Protein AF-A0A662PRH7-F1 (afdb_monomer_lite)

Foldseek 3Di:
DDDPVPDDDVQCVVCVVVVHHDDDVCPPPVNVVVVVPDDVCCQWDDDPNDIDGNNVVCVVCPVPDDPVVD

Sequence (70 aa):
MRIIWRTSFSSTTLGEAFGIEANQPCLDQEVLSFAEQLDSRFRIGFRDGKDTGKFILRVVFEETLPEEIV

Structure (mmCIF, N/CA/C/O backbone):
data_AF-A0A662PRH7-F1
#
_entry.id   AF-A0A662PRH7-F1
#
loop_
_atom_site.group_PDB
_atom_site.id
_atom_site.type_symbol
_atom_site.label_atom_id
_atom_site.label_alt_id
_atom_site.label_comp_id
_atom_site.label_asym_id
_atom_site.label_entity_id
_atom_site.label_seq_id
_atom_site.pdbx_PDB_ins_code
_atom_site.Cartn_x
_atom_site.Cartn_y
_atom_site.Cartn_z
_atom_site.occupa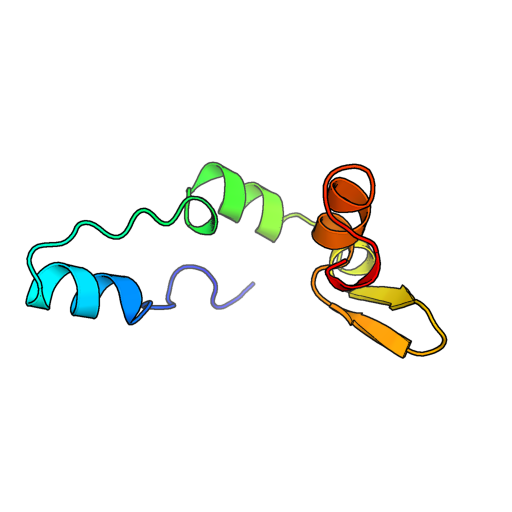ncy
_atom_site.B_iso_or_equiv
_atom_site.auth_seq_id
_atom_site.auth_comp_id
_atom_site.auth_asym_id
_atom_site.auth_atom_id
_atom_site.pdbx_PDB_model_num
ATOM 1 N N . MET A 1 1 ? 16.491 8.225 9.288 1.00 39.12 1 MET A N 1
ATOM 2 C CA . MET A 1 1 ? 15.368 7.315 9.598 1.00 39.12 1 MET A CA 1
ATOM 3 C C . MET A 1 1 ? 14.438 8.030 10.565 1.00 39.12 1 MET A C 1
ATOM 5 O O . MET A 1 1 ? 14.815 8.223 11.712 1.00 39.12 1 MET A O 1
ATOM 9 N N . ARG A 1 2 ? 13.325 8.601 10.092 1.00 48.62 2 ARG A N 1
ATOM 10 C CA . ARG A 1 2 ? 12.429 9.433 10.912 1.00 48.62 2 ARG A CA 1
ATOM 11 C C . ARG A 1 2 ? 10.997 9.326 10.364 1.00 48.62 2 ARG A C 1
ATOM 13 O O . ARG A 1 2 ? 10.789 9.638 9.201 1.00 48.62 2 ARG A O 1
ATOM 20 N N . ILE A 1 3 ? 10.056 8.986 11.255 1.00 52.34 3 ILE A N 1
ATOM 21 C CA . ILE A 1 3 ? 8.601 9.248 11.172 1.00 52.34 3 ILE A CA 1
ATOM 22 C C . ILE A 1 3 ? 7.751 8.245 10.353 1.00 52.34 3 ILE A C 1
ATOM 24 O O . ILE A 1 3 ? 6.988 8.663 9.496 1.00 52.34 3 ILE A O 1
ATOM 28 N N . ILE A 1 4 ? 7.804 6.936 10.626 1.00 54.22 4 ILE A N 1
ATOM 29 C CA . ILE A 1 4 ? 6.697 6.032 10.217 1.00 54.22 4 ILE A CA 1
ATOM 30 C C . ILE A 1 4 ? 5.878 5.616 11.447 1.00 54.22 4 ILE A C 1
ATOM 32 O O . ILE A 1 4 ? 4.661 5.774 11.481 1.00 54.22 4 ILE A O 1
ATOM 36 N N . TRP A 1 5 ? 6.572 5.261 12.529 1.00 50.97 5 TRP A N 1
ATOM 37 C CA . TRP A 1 5 ? 5.997 4.805 13.803 1.00 50.97 5 TRP A CA 1
ATOM 38 C C . TRP A 1 5 ? 5.220 5.848 14.615 1.00 50.97 5 TRP A C 1
ATOM 40 O O . TRP A 1 5 ? 4.580 5.499 15.599 1.00 50.97 5 TRP A O 1
ATOM 50 N N . ARG A 1 6 ? 5.310 7.140 14.271 1.00 57.09 6 ARG A N 1
ATOM 51 C CA . ARG A 1 6 ? 4.718 8.231 15.075 1.00 57.09 6 ARG A CA 1
ATOM 52 C C . ARG A 1 6 ? 3.486 8.868 14.435 1.00 57.09 6 ARG A C 1
ATOM 54 O O . ARG A 1 6 ? 3.057 9.935 14.868 1.00 57.09 6 ARG A O 1
ATOM 61 N N . THR A 1 7 ? 2.960 8.242 13.391 1.00 65.19 7 THR A N 1
ATOM 62 C CA . THR A 1 7 ? 1.814 8.738 12.631 1.00 65.19 7 THR A CA 1
ATOM 63 C C . THR A 1 7 ? 0.545 8.147 13.232 1.00 65.19 7 THR A C 1
ATOM 65 O O . THR A 1 7 ? 0.366 6.934 13.206 1.00 65.19 7 THR A O 1
ATOM 68 N N . SER A 1 8 ? -0.323 8.983 13.805 1.00 75.62 8 SER A N 1
ATOM 69 C CA . SER A 1 8 ? -1.676 8.564 14.173 1.00 75.62 8 SER A CA 1
ATOM 70 C C . SER A 1 8 ? -2.586 8.662 12.949 1.00 75.62 8 SER A C 1
ATOM 72 O O . SER A 1 8 ? -2.544 9.647 12.210 1.00 75.62 8 SER A O 1
ATOM 74 N N . PHE A 1 9 ? -3.409 7.638 12.727 1.00 85.62 9 PHE A N 1
ATOM 75 C CA . PHE A 1 9 ? -4.410 7.635 11.664 1.00 85.62 9 PHE A CA 1
ATOM 76 C C . PHE A 1 9 ? -5.779 7.970 12.248 1.00 85.62 9 PHE A C 1
ATOM 78 O O . PHE A 1 9 ? -6.217 7.365 13.226 1.00 85.62 9 PHE A O 1
ATOM 85 N N . SER A 1 10 ? -6.476 8.925 11.629 1.00 90.56 10 SER A N 1
ATOM 86 C CA . SER A 1 10 ? -7.819 9.333 12.058 1.00 90.56 10 SER A CA 1
ATOM 87 C C . SER A 1 10 ? -8.845 8.205 11.944 1.00 90.56 10 SER A C 1
ATOM 89 O O . SER A 1 10 ? -9.846 8.231 12.653 1.00 90.56 10 SER A O 1
ATOM 91 N N . SER A 1 11 ? -8.587 7.198 11.102 1.00 91.56 11 SER A N 1
ATOM 92 C CA . SER A 1 11 ? -9.412 5.994 10.975 1.00 91.56 11 SER A CA 1
ATOM 93 C C . SER A 1 11 ? -9.570 5.244 12.295 1.00 91.56 11 SER A C 1
ATOM 95 O O . SER A 1 11 ? -10.649 4.721 12.544 1.00 91.56 11 SER A O 1
ATOM 97 N N . THR A 1 12 ? -8.543 5.226 13.154 1.00 91.75 12 THR A N 1
ATOM 98 C CA . THR A 1 12 ? -8.627 4.583 14.474 1.00 91.75 12 THR A CA 1
ATOM 99 C C . THR A 1 12 ? -9.614 5.325 15.370 1.00 91.75 12 THR A C 1
ATOM 101 O O . THR A 1 12 ? -10.588 4.742 15.831 1.00 91.75 12 THR A O 1
ATOM 104 N N . THR A 1 13 ? -9.425 6.639 15.532 1.00 93.06 13 THR A N 1
ATOM 105 C CA . THR A 1 13 ? -10.300 7.481 16.363 1.00 93.06 13 THR A CA 1
ATOM 106 C C . THR A 1 13 ? -11.739 7.51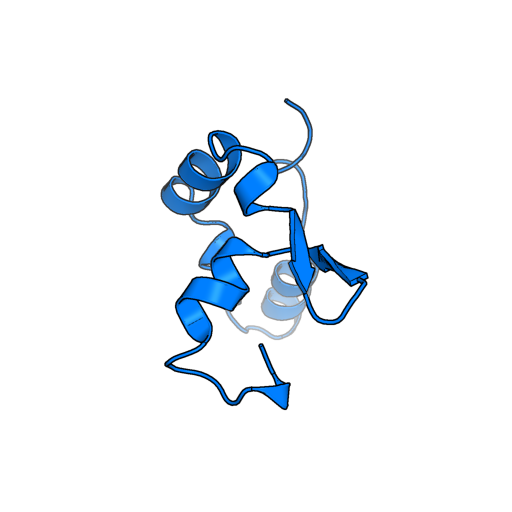1 15.848 1.00 93.06 13 THR A C 1
ATOM 108 O O . THR A 1 13 ? -12.682 7.479 16.632 1.00 93.06 13 THR A O 1
ATOM 111 N N . LEU A 1 14 ? -11.926 7.568 14.526 1.00 95.44 14 LEU A N 1
ATOM 112 C CA . LEU A 1 14 ? -13.254 7.526 13.918 1.00 95.44 14 LEU A CA 1
ATOM 113 C C . LEU A 1 14 ? -13.924 6.170 14.145 1.00 95.44 14 LEU A C 1
ATOM 115 O O . LEU A 1 14 ? -15.090 6.141 14.522 1.00 95.44 14 LEU A O 1
ATOM 119 N N . GLY A 1 15 ? -13.198 5.065 13.960 1.00 95.31 15 GLY A N 1
ATOM 120 C CA . GLY A 1 15 ? -13.712 3.725 14.233 1.00 95.31 15 GLY A CA 1
ATOM 121 C C . GLY A 1 15 ? -14.217 3.597 15.669 1.00 95.31 15 GLY A C 1
ATOM 122 O O . GLY A 1 15 ? -15.384 3.275 15.884 1.00 95.31 15 GLY A O 1
ATOM 123 N N . GLU A 1 16 ? -13.386 3.969 16.645 1.00 95.25 16 GLU A N 1
ATOM 124 C CA . GLU A 1 16 ? -13.744 3.966 18.068 1.00 95.25 16 GLU A CA 1
ATOM 125 C C . GLU A 1 16 ? -15.004 4.796 18.356 1.00 95.25 16 GLU A C 1
ATOM 127 O O . GLU A 1 16 ? -15.904 4.325 19.053 1.00 95.25 16 GLU A O 1
ATOM 132 N N . ALA A 1 17 ? -15.114 5.996 17.771 1.00 97.25 17 ALA A N 1
ATOM 133 C CA . ALA A 1 17 ? -16.267 6.879 17.956 1.00 97.25 17 ALA A CA 1
ATOM 134 C C . ALA A 1 17 ? -17.590 6.280 17.442 1.00 97.25 17 ALA A C 1
ATOM 136 O O . ALA A 1 17 ? -18.656 6.622 17.955 1.00 97.25 17 ALA A O 1
ATOM 137 N N . PHE A 1 18 ? -17.531 5.384 16.454 1.00 97.31 18 PHE A N 1
ATOM 138 C CA . PHE A 1 18 ? -18.696 4.691 15.898 1.00 97.31 18 PHE A CA 1
ATOM 139 C C . PHE A 1 18 ? -18.842 3.240 16.384 1.00 97.31 18 PHE A C 1
ATOM 141 O O . PHE A 1 18 ? -19.757 2.548 15.940 1.00 97.31 18 PHE A O 1
ATOM 148 N N . GLY A 1 19 ? -17.977 2.764 17.289 1.00 97.12 19 GLY A N 1
ATOM 149 C CA . GLY A 1 19 ? -17.972 1.367 17.736 1.00 97.12 19 GLY A CA 1
ATOM 150 C C . GLY A 1 19 ? -17.561 0.370 16.644 1.00 97.12 19 GLY A C 1
ATOM 151 O O . GLY A 1 19 ? -17.995 -0.780 16.667 1.00 97.12 19 GLY A O 1
ATOM 152 N N . ILE A 1 20 ? -16.756 0.811 15.673 1.00 97.44 20 ILE A N 1
ATOM 153 C CA . ILE A 1 20 ? -16.250 0.018 14.547 1.00 97.44 20 ILE A CA 1
ATOM 154 C C . ILE A 1 20 ? -14.745 -0.189 14.717 1.00 97.44 20 ILE A C 1
ATOM 156 O O . ILE A 1 20 ? -13.987 0.762 14.890 1.00 97.44 20 ILE A O 1
ATOM 160 N N . GLU A 1 21 ? -14.284 -1.429 14.597 1.00 94.94 21 GLU A N 1
ATOM 161 C CA . GLU A 1 21 ? -12.853 -1.721 14.578 1.00 94.94 21 GLU A CA 1
ATOM 162 C C . GLU A 1 21 ? -12.246 -1.407 13.199 1.00 94.94 21 GLU A C 1
ATOM 164 O O . GLU A 1 21 ? -12.676 -1.937 12.173 1.00 94.94 21 GLU A O 1
ATOM 169 N N . ALA A 1 22 ? -11.225 -0.547 13.167 1.00 93.31 22 ALA A N 1
ATOM 170 C CA . ALA A 1 22 ? -10.490 -0.215 11.951 1.00 93.31 22 ALA A CA 1
ATOM 171 C C . ALA A 1 22 ? -9.236 -1.094 11.821 1.00 93.31 22 ALA A C 1
ATOM 173 O O . ALA A 1 22 ? -8.200 -0.790 12.412 1.00 93.31 22 ALA A O 1
ATOM 174 N N . ASN A 1 23 ? -9.305 -2.151 11.009 1.00 93.00 23 ASN A N 1
ATOM 175 C CA . ASN A 1 23 ? -8.139 -2.984 10.710 1.00 93.00 23 ASN A CA 1
ATOM 176 C C . ASN A 1 23 ? -7.186 -2.259 9.737 1.00 93.00 23 ASN A C 1
ATOM 178 O O . ASN A 1 23 ? -7.616 -1.753 8.698 1.00 93.00 23 ASN A O 1
ATOM 182 N N . GLN A 1 24 ? -5.895 -2.189 10.077 1.00 91.00 24 GLN A N 1
ATOM 183 C CA . GLN A 1 24 ? -4.882 -1.421 9.340 1.00 91.00 24 GLN A CA 1
ATOM 184 C C . GLN A 1 24 ? -3.650 -2.291 9.011 1.00 91.00 24 GLN A C 1
ATOM 186 O O . GLN A 1 24 ? -2.581 -2.062 9.575 1.00 91.00 24 GLN A O 1
ATOM 191 N N . PRO A 1 25 ? -3.746 -3.261 8.073 1.00 93.50 25 PRO A N 1
ATOM 192 C CA . PRO A 1 25 ? -2.669 -4.223 7.797 1.00 93.50 25 PRO A CA 1
ATOM 193 C C . PRO A 1 25 ? -1.342 -3.584 7.372 1.00 93.50 25 PRO A C 1
ATOM 195 O O . PRO A 1 25 ? -0.272 -4.111 7.644 1.00 93.50 25 PRO A O 1
ATOM 198 N N . CYS A 1 26 ? -1.383 -2.413 6.731 1.00 90.44 26 CYS A N 1
ATOM 199 C CA . CYS A 1 26 ? -0.170 -1.689 6.344 1.00 90.44 26 CYS A CA 1
ATOM 200 C C . CYS A 1 26 ? 0.621 -1.118 7.534 1.00 90.44 26 CYS A C 1
ATOM 202 O O . CYS A 1 26 ? 1.737 -0.645 7.330 1.00 90.44 26 CYS A O 1
ATOM 204 N N . LEU A 1 27 ? 0.044 -1.119 8.741 1.00 90.50 27 LEU A N 1
ATOM 205 C CA . LEU A 1 27 ? 0.721 -0.741 9.983 1.00 90.50 27 LEU A CA 1
ATOM 206 C C . LEU A 1 27 ? 1.212 -1.944 10.784 1.00 90.50 27 LEU A C 1
ATOM 208 O O . LEU A 1 27 ? 1.729 -1.763 11.886 1.00 90.50 27 LEU A O 1
ATOM 212 N N . ASP A 1 28 ? 1.061 -3.152 10.245 1.00 92.31 28 ASP A N 1
ATOM 213 C CA . ASP A 1 28 ? 1.673 -4.325 10.838 1.00 92.31 28 ASP A CA 1
ATOM 214 C C . ASP A 1 28 ? 3.194 -4.124 10.965 1.00 92.31 28 ASP A C 1
ATOM 216 O O . ASP A 1 28 ? 3.857 -3.568 10.080 1.00 92.31 28 ASP A O 1
ATOM 220 N N . GLN A 1 29 ? 3.750 -4.551 12.099 1.00 91.25 29 GLN A N 1
ATOM 221 C CA . GLN A 1 29 ? 5.154 -4.339 12.435 1.00 91.25 29 GLN A CA 1
ATOM 222 C C . GLN A 1 29 ? 6.093 -4.987 11.411 1.00 91.25 29 GLN A C 1
ATOM 224 O O . GLN A 1 29 ? 7.143 -4.416 11.108 1.00 91.25 29 GLN A O 1
ATOM 229 N N . GLU A 1 30 ? 5.739 -6.154 10.876 1.00 95.19 30 GLU A N 1
ATOM 230 C CA . GLU A 1 30 ? 6.523 -6.859 9.862 1.00 95.19 30 GLU A CA 1
ATOM 231 C C . GLU A 1 30 ? 6.529 -6.069 8.550 1.00 95.19 30 GLU A C 1
ATOM 233 O O . GLU A 1 30 ? 7.594 -5.794 7.989 1.00 95.19 30 GLU A O 1
ATOM 238 N N . VAL A 1 31 ? 5.354 -5.600 8.121 1.00 93.31 31 VAL A N 1
ATOM 239 C CA . VAL A 1 31 ? 5.191 -4.788 6.906 1.00 93.31 31 VAL A CA 1
ATOM 240 C C . VAL A 1 31 ? 5.974 -3.480 7.006 1.00 93.31 31 VAL A C 1
ATOM 242 O O . VAL A 1 31 ? 6.707 -3.115 6.083 1.00 93.31 31 VAL A O 1
ATOM 245 N N . LEU A 1 32 ? 5.858 -2.776 8.132 1.00 92.19 32 LEU A N 1
ATOM 246 C CA . LEU A 1 32 ? 6.572 -1.525 8.364 1.00 92.19 32 LEU A CA 1
ATOM 247 C C . LEU A 1 32 ? 8.090 -1.740 8.406 1.00 92.19 32 LEU A C 1
ATOM 249 O O . LEU A 1 32 ? 8.827 -0.974 7.783 1.00 92.19 32 LEU A O 1
ATOM 253 N N . SER A 1 33 ? 8.558 -2.801 9.069 1.00 94.00 33 SER A N 1
ATOM 254 C CA . SER A 1 33 ? 9.989 -3.126 9.152 1.00 94.00 33 SER A CA 1
ATOM 255 C C . SER A 1 33 ? 10.573 -3.456 7.775 1.00 94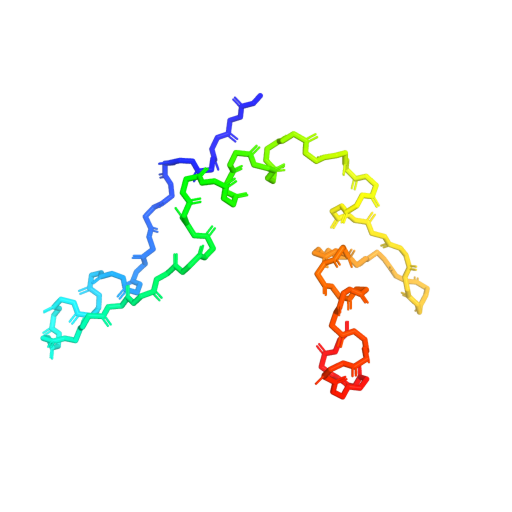.00 33 SER A C 1
ATOM 257 O O . SER A 1 33 ? 11.651 -2.969 7.431 1.00 94.00 33 SER A O 1
ATOM 259 N N . PHE A 1 34 ? 9.841 -4.214 6.952 1.00 94.56 34 PHE A N 1
ATOM 260 C CA . PHE A 1 34 ? 10.208 -4.456 5.557 1.00 94.56 34 PHE A CA 1
ATOM 261 C C . PHE A 1 34 ? 10.265 -3.147 4.761 1.00 94.56 34 PHE A C 1
ATOM 263 O O . PHE A 1 34 ? 11.252 -2.859 4.079 1.00 94.56 34 PHE A O 1
ATOM 270 N N . ALA A 1 35 ? 9.228 -2.314 4.879 1.00 92.31 35 ALA A N 1
ATOM 271 C CA . ALA A 1 35 ? 9.149 -1.061 4.145 1.00 92.31 35 ALA A CA 1
ATOM 272 C C . ALA A 1 35 ? 10.293 -0.108 4.519 1.00 92.31 35 ALA A C 1
ATOM 274 O O . ALA A 1 35 ? 10.829 0.572 3.647 1.00 92.31 35 ALA A O 1
ATOM 275 N N . GLU A 1 36 ? 10.706 -0.033 5.786 1.00 91.62 36 GLU A N 1
ATOM 276 C CA . GLU A 1 36 ? 11.830 0.808 6.220 1.00 91.62 36 GLU A CA 1
ATOM 277 C C . GLU A 1 36 ? 13.148 0.461 5.527 1.00 91.62 36 GLU A C 1
ATOM 279 O O . GLU A 1 36 ? 13.891 1.372 5.157 1.00 91.62 36 GLU A O 1
ATOM 284 N N . GLN A 1 37 ? 13.396 -0.826 5.293 1.00 93.88 37 GLN A N 1
ATOM 285 C CA . GLN A 1 37 ? 14.610 -1.329 4.649 1.00 93.88 37 GLN A CA 1
ATOM 286 C C . GLN A 1 37 ? 14.580 -1.213 3.117 1.00 93.88 37 GLN A C 1
ATOM 288 O O . GLN A 1 37 ? 15.603 -1.403 2.459 1.00 93.88 37 GLN A O 1
ATOM 293 N N . LEU A 1 38 ? 13.422 -0.885 2.538 1.00 93.62 38 LEU A N 1
ATOM 294 C CA . LEU A 1 38 ? 13.225 -0.845 1.096 1.00 93.62 38 LEU A CA 1
ATOM 295 C C . LEU A 1 38 ? 13.958 0.340 0.437 1.00 93.62 38 LEU A C 1
ATOM 297 O O . LEU A 1 38 ? 13.741 1.507 0.787 1.00 93.62 38 LEU A O 1
ATOM 301 N N . ASP A 1 39 ? 14.774 0.038 -0.575 1.00 94.62 39 ASP A N 1
ATOM 302 C CA . ASP A 1 39 ? 15.466 1.026 -1.412 1.00 94.62 39 ASP A CA 1
ATOM 303 C C . ASP A 1 39 ? 14.467 2.006 -2.063 1.00 94.62 39 ASP A C 1
ATOM 305 O O . ASP A 1 39 ? 13.355 1.636 -2.457 1.00 94.62 39 ASP A O 1
ATOM 309 N N . SER A 1 40 ? 14.849 3.282 -2.178 1.00 91.38 40 SER A N 1
ATOM 310 C CA . SER A 1 40 ? 13.975 4.330 -2.715 1.00 91.38 40 SER A CA 1
ATOM 311 C C . SER A 1 40 ? 13.535 4.071 -4.157 1.00 91.38 40 SER A C 1
ATOM 313 O O . SER A 1 40 ? 12.433 4.486 -4.519 1.00 91.38 40 SER A O 1
ATOM 315 N N . ARG A 1 41 ? 14.321 3.326 -4.945 1.00 92.38 41 ARG A N 1
ATOM 316 C CA . ARG A 1 41 ? 13.986 2.917 -6.323 1.00 92.38 41 ARG A CA 1
ATOM 317 C C . ARG A 1 41 ? 12.733 2.045 -6.414 1.00 92.38 41 ARG A C 1
ATOM 319 O O . ARG A 1 41 ? 12.112 1.973 -7.465 1.00 92.38 41 ARG A O 1
ATOM 326 N N . PHE A 1 42 ? 12.343 1.395 -5.319 1.00 94.75 42 PHE A N 1
ATOM 327 C CA . PHE A 1 42 ? 11.089 0.642 -5.239 1.00 94.75 42 PHE A CA 1
ATOM 328 C C . PHE A 1 42 ? 9.923 1.491 -4.713 1.00 94.75 42 PHE A C 1
ATOM 330 O O . PHE A 1 42 ? 8.760 1.120 -4.848 1.00 94.75 42 PHE A O 1
ATOM 337 N N . ARG A 1 43 ? 10.205 2.644 -4.097 1.00 93.69 43 ARG A N 1
ATOM 338 C CA . ARG A 1 43 ? 9.182 3.560 -3.571 1.00 93.69 43 ARG A CA 1
ATOM 339 C C . ARG A 1 43 ? 8.704 4.546 -4.632 1.00 93.69 43 ARG A C 1
ATOM 341 O O . ARG A 1 43 ? 7.520 4.887 -4.638 1.00 93.69 43 ARG A O 1
ATOM 348 N N . ILE A 1 44 ? 9.620 4.992 -5.489 1.00 94.94 44 ILE A N 1
ATOM 349 C CA . ILE A 1 44 ? 9.390 5.959 -6.562 1.00 94.94 44 ILE A CA 1
ATOM 350 C C . ILE A 1 44 ? 9.918 5.353 -7.861 1.00 94.94 44 ILE A C 1
ATOM 352 O O . ILE A 1 44 ? 11.081 4.961 -7.924 1.00 94.94 44 ILE A O 1
ATOM 356 N N . GLY A 1 45 ? 9.066 5.296 -8.880 1.00 92.19 45 GLY A N 1
ATOM 357 C CA . GLY A 1 45 ? 9.425 4.880 -10.235 1.00 92.19 45 GLY A CA 1
ATOM 358 C C . GLY A 1 45 ? 8.885 5.858 -11.272 1.00 92.19 45 GLY A C 1
ATOM 359 O O . GLY A 1 45 ? 8.265 6.859 -10.916 1.00 92.19 45 GLY A O 1
ATOM 360 N N . PHE A 1 46 ? 9.108 5.567 -12.550 1.00 90.88 46 PHE A N 1
ATOM 361 C CA . PHE A 1 46 ? 8.681 6.412 -13.663 1.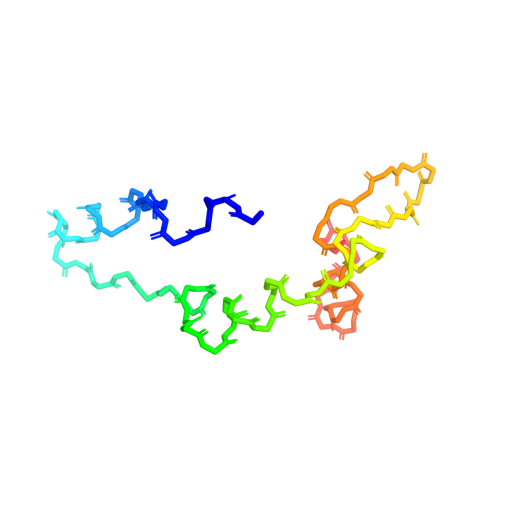00 90.88 46 PHE A CA 1
ATOM 362 C C . PHE A 1 46 ? 7.697 5.644 -14.546 1.00 90.88 46 PHE A C 1
ATOM 364 O O . PHE A 1 46 ? 8.030 4.568 -15.042 1.00 90.88 46 PHE A O 1
ATOM 371 N N . ARG A 1 47 ? 6.493 6.187 -14.729 1.00 85.38 47 ARG A N 1
ATOM 372 C CA . ARG A 1 47 ? 5.422 5.600 -15.547 1.00 85.38 47 ARG A CA 1
ATOM 373 C C . ARG A 1 47 ? 4.721 6.722 -16.307 1.00 85.38 47 ARG A C 1
ATOM 375 O O . ARG A 1 47 ? 4.552 7.811 -15.764 1.00 85.38 47 ARG A O 1
ATOM 382 N N . ASP A 1 48 ? 4.398 6.496 -17.577 1.00 86.50 48 ASP A N 1
ATOM 383 C CA . ASP A 1 48 ? 3.677 7.455 -18.435 1.00 86.50 48 ASP A CA 1
ATOM 384 C C . ASP A 1 48 ? 4.266 8.874 -18.447 1.00 86.50 48 ASP A C 1
ATOM 386 O O . ASP A 1 48 ? 3.562 9.887 -18.445 1.00 86.50 48 ASP A O 1
ATOM 390 N N . GLY A 1 49 ? 5.597 8.958 -18.431 1.00 92.44 49 GLY A N 1
ATOM 391 C CA . GLY A 1 49 ? 6.299 10.237 -18.456 1.00 92.44 49 GLY A CA 1
ATOM 392 C C . GLY A 1 49 ? 6.322 10.986 -17.116 1.00 92.44 49 GLY A C 1
ATOM 393 O O . GLY A 1 49 ? 6.687 12.163 -17.110 1.00 92.44 49 GLY A O 1
ATOM 394 N N . LYS A 1 50 ? 5.918 10.363 -15.998 1.00 93.38 50 LYS A N 1
ATOM 395 C CA . LYS A 1 50 ? 5.812 11.010 -14.680 1.00 93.38 50 LYS A CA 1
ATOM 396 C C . LYS A 1 50 ? 6.355 10.146 -13.540 1.00 93.38 50 LYS A C 1
ATOM 398 O O . LYS A 1 50 ? 6.252 8.917 -13.548 1.00 93.38 50 LYS A O 1
ATOM 403 N N . ASP A 1 51 ? 6.866 10.817 -12.510 1.00 93.88 51 ASP A N 1
ATOM 404 C CA . ASP A 1 51 ? 7.225 10.170 -11.250 1.00 93.88 51 ASP A CA 1
ATOM 405 C C . ASP A 1 51 ? 5.977 9.634 -10.547 1.00 93.88 51 ASP A C 1
ATOM 407 O O . ASP A 1 51 ? 4.988 10.340 -10.342 1.00 93.88 51 ASP A O 1
ATOM 411 N N . THR A 1 52 ? 6.049 8.372 -10.143 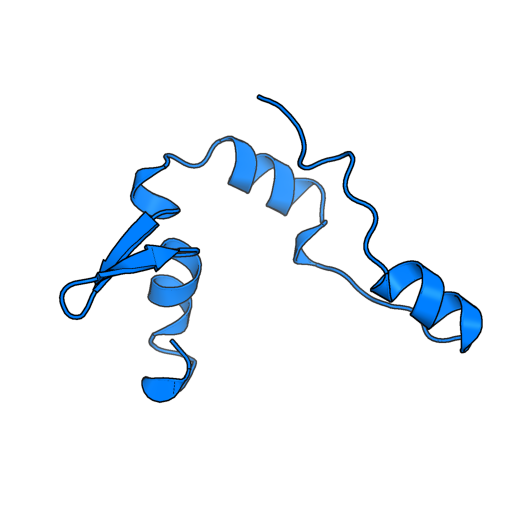1.00 93.62 52 THR A N 1
ATOM 412 C CA . THR A 1 52 ? 4.954 7.638 -9.523 1.00 93.62 52 THR A CA 1
ATOM 413 C C . THR A 1 52 ? 5.400 7.079 -8.177 1.00 93.62 52 THR A C 1
ATOM 415 O O . THR A 1 52 ? 6.324 6.271 -8.085 1.00 93.62 52 THR A O 1
ATOM 418 N N . GLY A 1 53 ? 4.727 7.513 -7.109 1.00 93.12 53 GLY A N 1
ATOM 419 C CA . GLY A 1 53 ? 4.932 6.988 -5.760 1.00 93.12 53 GLY A CA 1
ATOM 420 C C . GLY A 1 53 ? 4.242 5.640 -5.535 1.00 93.12 53 GLY A C 1
ATOM 421 O O . GLY A 1 53 ? 3.342 5.252 -6.283 1.00 93.12 53 GLY A O 1
ATOM 422 N N . LYS A 1 54 ? 4.635 4.956 -4.452 1.00 93.75 54 LYS A N 1
ATOM 423 C CA . LYS A 1 54 ? 4.173 3.596 -4.102 1.00 93.75 54 LYS A CA 1
ATOM 424 C C . LYS A 1 54 ? 4.451 2.585 -5.224 1.00 93.75 54 LYS A C 1
ATOM 426 O O . LYS A 1 54 ? 3.672 1.660 -5.431 1.00 93.75 54 LYS A O 1
ATOM 431 N N . PHE A 1 55 ? 5.558 2.774 -5.938 1.00 95.62 55 PHE A N 1
ATOM 432 C CA . PHE A 1 55 ? 5.837 2.086 -7.196 1.00 95.62 55 PHE A CA 1
ATOM 433 C C . PHE A 1 55 ? 5.798 0.555 -7.082 1.00 95.62 55 PHE A C 1
ATOM 435 O O . PHE A 1 55 ? 5.092 -0.086 -7.851 1.00 95.62 55 PHE A O 1
ATOM 442 N N . ILE A 1 56 ? 6.444 -0.027 -6.066 1.00 95.12 56 ILE A N 1
ATOM 443 C CA . ILE A 1 56 ? 6.409 -1.478 -5.820 1.00 95.12 56 ILE A CA 1
ATOM 444 C C . ILE A 1 56 ? 4.990 -2.022 -5.633 1.00 95.12 56 ILE A C 1
ATOM 446 O O . ILE A 1 56 ? 4.691 -3.104 -6.123 1.00 95.12 56 ILE A O 1
ATOM 450 N N . LEU A 1 57 ? 4.106 -1.279 -4.956 1.00 95.38 57 LEU A N 1
ATOM 451 C CA . LEU A 1 57 ? 2.727 -1.722 -4.760 1.00 95.38 57 LEU A CA 1
ATOM 452 C C . LEU A 1 57 ? 1.997 -1.749 -6.098 1.00 95.38 57 LEU A C 1
ATOM 454 O O . LEU A 1 57 ? 1.303 -2.713 -6.380 1.00 95.38 57 LEU A O 1
ATOM 458 N N . ARG A 1 58 ? 2.202 -0.733 -6.940 1.00 94.31 58 ARG A N 1
ATOM 459 C CA . ARG A 1 58 ? 1.591 -0.684 -8.270 1.00 94.31 58 ARG A CA 1
ATOM 460 C C . ARG A 1 58 ? 2.015 -1.888 -9.104 1.00 94.31 58 ARG A C 1
ATOM 462 O O . ARG A 1 58 ? 1.146 -2.639 -9.511 1.00 94.31 58 ARG A O 1
ATOM 469 N N . VAL A 1 59 ? 3.320 -2.150 -9.211 1.00 94.12 59 VAL A N 1
ATOM 470 C CA . VAL A 1 59 ? 3.862 -3.313 -9.943 1.00 94.12 59 VAL A CA 1
ATOM 471 C C . VAL A 1 59 ? 3.265 -4.637 -9.453 1.00 94.12 59 VAL A C 1
ATOM 473 O O . VAL A 1 59 ? 2.864 -5.468 -10.257 1.00 94.12 59 VAL A O 1
ATOM 476 N N . VAL A 1 60 ? 3.166 -4.844 -8.136 1.00 95.31 60 VAL A N 1
ATOM 477 C CA . VAL A 1 60 ? 2.618 -6.097 -7.578 1.00 95.31 60 VAL A CA 1
ATOM 478 C C . VAL A 1 60 ? 1.129 -6.272 -7.899 1.00 95.31 60 VAL A C 1
ATOM 480 O O . VAL A 1 60 ? 0.669 -7.404 -8.041 1.00 95.31 60 VAL A O 1
ATOM 483 N N . PHE A 1 61 ? 0.380 -5.176 -8.025 1.00 96.19 61 PHE A N 1
ATOM 484 C CA . PHE A 1 61 ? -1.056 -5.211 -8.291 1.00 96.19 61 PHE A CA 1
ATOM 485 C C . PHE A 1 61 ? -1.439 -5.082 -9.776 1.00 96.19 61 PHE A C 1
ATOM 487 O O . PHE A 1 61 ? -2.624 -5.200 -10.076 1.00 96.19 61 PHE A O 1
ATOM 494 N N . GLU A 1 62 ? -0.487 -4.914 -10.704 1.00 94.75 62 GLU A N 1
ATOM 495 C CA . GLU A 1 62 ? -0.754 -4.810 -12.157 1.00 94.75 62 GLU A CA 1
ATOM 496 C C . GLU A 1 62 ? -1.590 -5.976 -12.695 1.00 94.75 62 GLU A C 1
ATOM 498 O O . GLU A 1 62 ? -2.490 -5.778 -13.502 1.00 94.75 62 GLU A O 1
ATOM 503 N N . GLU A 1 63 ? -1.347 -7.184 -12.188 1.00 94.62 63 GLU A N 1
ATOM 504 C CA . GLU A 1 63 ? -2.033 -8.402 -12.636 1.00 94.62 63 GLU A CA 1
ATOM 505 C C . GLU A 1 63 ? -3.326 -8.701 -11.854 1.00 94.62 63 GLU A C 1
ATOM 507 O O . GLU A 1 63 ? -4.015 -9.683 -12.127 1.00 94.62 63 GLU A O 1
ATOM 512 N N . THR A 1 64 ? -3.652 -7.903 -10.831 1.00 97.50 64 THR A N 1
ATOM 513 C CA . THR A 1 64 ? -4.804 -8.151 -9.939 1.00 97.50 64 THR A CA 1
ATOM 514 C C . THR A 1 64 ? -5.810 -7.010 -9.882 1.00 97.50 64 THR A C 1
ATOM 516 O O . THR A 1 64 ? -6.957 -7.249 -9.502 1.00 97.50 64 THR A O 1
ATOM 519 N N . LEU A 1 65 ? -5.426 -5.793 -10.266 1.00 96.62 65 LEU A N 1
ATOM 520 C CA . LEU A 1 65 ? -6.302 -4.626 -10.336 1.00 96.62 65 LEU A CA 1
ATOM 521 C C . LEU A 1 65 ? -6.360 -4.084 -11.775 1.00 96.62 65 LEU A C 1
ATOM 523 O O . LEU A 1 65 ? -5.393 -4.236 -12.516 1.00 96.62 65 LEU A O 1
ATOM 527 N N . PRO A 1 66 ? -7.468 -3.433 -12.181 1.00 96.75 66 PRO A N 1
ATOM 528 C CA . PRO A 1 66 ? -7.554 -2.778 -13.485 1.00 96.75 66 PRO A CA 1
ATOM 529 C C . PRO A 1 66 ? -6.459 -1.726 -13.679 1.00 96.75 66 PRO A C 1
ATOM 531 O O . PRO A 1 66 ? -6.094 -1.034 -12.725 1.00 96.75 66 PRO A O 1
ATOM 534 N N . GLU A 1 67 ? -6.001 -1.551 -14.922 1.00 91.94 67 GLU A N 1
ATOM 535 C CA . GLU A 1 67 ? -4.931 -0.604 -15.265 1.00 91.94 67 GLU A CA 1
ATOM 536 C C . GLU A 1 67 ? -5.259 0.825 -14.816 1.00 91.94 67 GLU A C 1
ATOM 538 O O . GLU A 1 67 ? -4.382 1.526 -14.330 1.00 91.94 67 GLU A O 1
ATOM 543 N N . GLU A 1 68 ? -6.528 1.243 -14.875 1.00 92.12 68 GLU A N 1
ATOM 544 C CA . GLU A 1 68 ? -6.922 2.597 -14.457 1.00 92.12 68 GLU A CA 1
ATOM 545 C C . GLU A 1 68 ? -6.768 2.859 -12.943 1.00 92.12 68 GLU A C 1
ATOM 547 O O . GLU A 1 68 ? -6.833 4.011 -12.505 1.00 92.12 68 GLU A O 1
ATOM 552 N N . ILE A 1 69 ? -6.613 1.806 -12.131 1.00 91.19 69 ILE A N 1
ATOM 553 C CA . ILE A 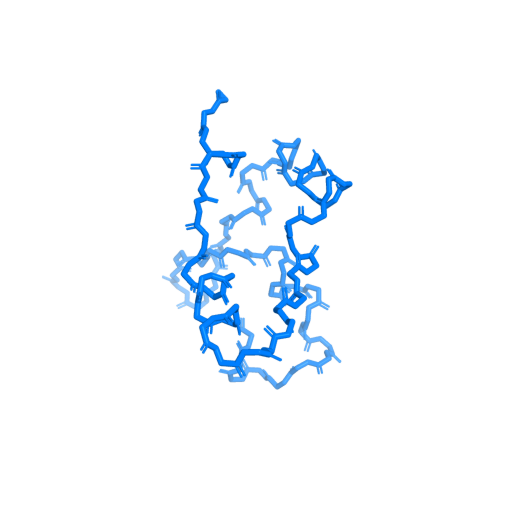1 69 ? -6.427 1.885 -10.673 1.00 91.19 69 ILE A CA 1
ATOM 554 C C . ILE A 1 69 ? -4.936 1.867 -10.294 1.00 91.19 69 ILE A C 1
ATOM 556 O O . ILE A 1 69 ? -4.545 2.466 -9.279 1.00 91.19 69 ILE A O 1
ATOM 560 N N . VAL A 1 70 ? -4.120 1.162 -11.083 1.00 89.44 70 VAL A N 1
ATOM 561 C CA . VAL A 1 70 ? -2.687 0.908 -10.846 1.00 89.44 70 VAL A CA 1
ATOM 562 C C . VAL A 1 70 ? -1.810 2.043 -11.363 1.00 89.44 70 VAL A C 1
ATOM 564 O O . VAL A 1 70 ? -0.706 2.199 -10.789 1.00 89.44 70 VAL A O 1
#

Radius of gyration: 15.21 Å; chains: 1; bounding box: 34×19×36 Å

Secondary structure (DSSP, 8-state):
--SSTT---HHHHHHHHHT-----GGG-HHHHHHHHHS-HHHHEEEETTEEEESHHHHHHHTTTS-TTT-

pLDDT: mean 89.0, std 12.79, range [39.12, 97.5]